Protein AF-A0A3A0DA75-F1 (afdb_monomer_lite)

pLDDT: mean 88.66, std 11.25, range [35.72, 97.31]

Radius of gyration: 15.81 Å; chains: 1; bounding box: 37×33×50 Å

Foldseek 3Di:
DDDQPPADQAAEAEAAAPDDLDPQWDQDQDDDDPVLVVLLVVQCVVRVVVVVVVVDLVSQLVRYDAPSVQSNPDDDDPPVSVQADWGFGTAGPVRQKTKTWDDLVSFCWDDHPDPFKTKGWIWIWIQGNVSRHTHYIYIHIYIDGDD

Sequence (147 aa):
MNTLPAQSSPVLEFVPEMQPLTNAFVMTPPDLDAAVLQSFTALWQAQARAVCKKITTDSLVQISRWAGDLMKAVQLPEKWWEKISLRPMGASADGQTILFGQFKEDGLPLPSHSPLVFRRLILAVCYHQPSQSLDKVIVSIGGWVEE

Secondary structure (DSSP, 8-state):
-------PPPEEEEPPTTS-S-SSEE-S-----HHHHHHHHHHHHHHHHHHHTT--HHHHHHH-SS-HHHHTT--PPTTGGGG---EEEEEETTS-EEEEE--GGGSEEE--SSTTEEEEEEEEEEEETTTTEEEEEEEEEEEEE--

Structure (mmCIF, N/CA/C/O backbone):
data_AF-A0A3A0DA75-F1
#
_entry.id   AF-A0A3A0DA75-F1
#
loop_
_atom_site.group_PDB
_atom_site.id
_atom_site.type_symbol
_atom_site.label_atom_id
_atom_site.label_alt_id
_atom_site.label_comp_id
_atom_site.label_asym_id
_atom_site.label_entity_id
_atom_site.label_seq_id
_atom_site.pdbx_PDB_ins_code
_atom_site.Cartn_x
_atom_site.Cartn_y
_atom_site.Cartn_z
_atom_site.occupancy
_atom_site.B_iso_or_equiv
_atom_site.auth_seq_id
_atom_site.auth_comp_id
_atom_site.auth_asym_id
_atom_site.auth_atom_id
_atom_site.pdbx_PDB_model_num
ATOM 1 N N . MET A 1 1 ? -7.225 -11.648 31.887 1.00 36.16 1 MET A N 1
ATOM 2 C CA . MET A 1 1 ? -6.315 -11.575 30.726 1.00 36.16 1 MET A CA 1
ATOM 3 C C . MET A 1 1 ? -7.184 -11.350 29.502 1.00 36.16 1 MET A C 1
ATOM 5 O O . MET A 1 1 ? -7.880 -12.274 29.111 1.00 36.16 1 MET A O 1
ATOM 9 N N . ASN A 1 2 ? -7.231 -10.128 28.968 1.00 35.72 2 ASN A N 1
ATOM 10 C CA . ASN A 1 2 ? -7.936 -9.866 27.713 1.00 35.72 2 ASN A CA 1
ATOM 11 C C . ASN A 1 2 ? -7.047 -10.369 26.580 1.00 35.72 2 ASN A 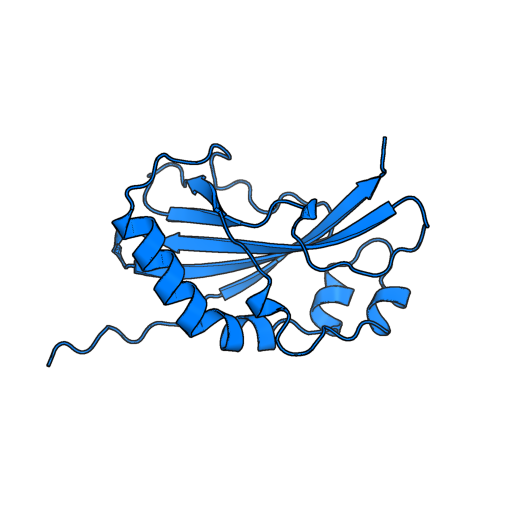C 1
ATOM 13 O O . ASN A 1 2 ? -6.067 -9.724 26.217 1.00 35.72 2 ASN A O 1
ATOM 17 N N . THR A 1 3 ? -7.354 -11.554 26.066 1.00 38.16 3 THR A N 1
ATOM 18 C CA . THR A 1 3 ? -6.836 -12.008 24.780 1.00 38.16 3 THR A CA 1
ATOM 19 C C . THR A 1 3 ? -7.369 -11.057 23.719 1.00 38.16 3 THR A C 1
ATOM 21 O O . THR A 1 3 ? -8.565 -11.064 23.426 1.00 38.16 3 THR A O 1
ATOM 24 N N . LEU A 1 4 ? -6.493 -10.209 23.178 1.00 46.09 4 LEU A N 1
ATOM 25 C CA . LEU A 1 4 ? -6.761 -9.519 21.923 1.00 46.09 4 LEU A CA 1
ATOM 26 C C . LEU A 1 4 ? -7.195 -10.582 20.897 1.00 46.09 4 LEU A C 1
ATOM 28 O O . LEU A 1 4 ? -6.567 -11.648 20.852 1.00 46.09 4 LEU A O 1
ATOM 32 N N . PRO A 1 5 ? -8.272 -10.356 20.124 1.00 48.88 5 PRO A N 1
ATOM 33 C CA . PRO A 1 5 ? -8.674 -11.296 19.087 1.00 48.88 5 PRO A CA 1
ATOM 34 C C . PRO A 1 5 ? -7.484 -11.561 18.162 1.00 48.88 5 PRO A C 1
ATOM 36 O O . PRO A 1 5 ? -6.681 -10.661 17.909 1.00 48.88 5 PRO A O 1
ATOM 39 N N . ALA A 1 6 ? -7.351 -12.802 17.688 1.00 51.50 6 ALA A N 1
ATOM 40 C CA . ALA A 1 6 ? -6.313 -13.180 16.738 1.00 51.50 6 ALA A CA 1
ATOM 41 C C . ALA A 1 6 ? -6.430 -12.283 15.498 1.00 51.50 6 ALA A C 1
ATOM 43 O O . ALA A 1 6 ? -7.316 -12.465 14.663 1.00 51.50 6 ALA A O 1
ATOM 44 N N . GLN A 1 7 ? -5.576 -11.263 15.418 1.00 62.06 7 GLN A N 1
ATOM 45 C CA . GLN A 1 7 ? -5.598 -10.322 14.311 1.00 62.06 7 GLN A CA 1
ATOM 46 C C . GLN A 1 7 ? -5.123 -11.056 13.062 1.00 62.06 7 GLN A C 1
ATOM 48 O O . GLN A 1 7 ? -3.983 -11.517 12.976 1.00 62.06 7 GLN A O 1
ATOM 53 N N . SER A 1 8 ? -6.032 -11.198 12.104 1.00 72.62 8 SER A N 1
ATOM 54 C CA . SER A 1 8 ? -5.710 -11.749 10.794 1.00 72.62 8 SER A CA 1
ATOM 55 C C . SER A 1 8 ? -4.803 -10.763 10.062 1.00 72.62 8 SER A C 1
ATOM 57 O O . SER A 1 8 ? -5.015 -9.554 10.134 1.00 72.62 8 SER A O 1
ATOM 59 N N . SER A 1 9 ? -3.778 -11.263 9.369 1.00 83.81 9 SER A N 1
ATOM 60 C CA . SER A 1 9 ? -2.963 -10.409 8.496 1.00 83.81 9 SER A CA 1
ATOM 61 C C . SER A 1 9 ? -3.870 -9.799 7.416 1.00 83.81 9 SER A C 1
ATOM 63 O O . SER A 1 9 ? -4.650 -10.556 6.834 1.00 83.81 9 SER A O 1
ATOM 65 N N . PRO A 1 10 ? -3.738 -8.498 7.088 1.00 92.94 10 PRO A N 1
ATOM 66 C CA . PRO A 1 10 ? -4.532 -7.869 6.037 1.00 92.94 10 PRO A CA 1
ATOM 67 C C . PRO A 1 10 ? -4.319 -8.576 4.702 1.00 92.94 10 PRO A C 1
ATOM 69 O O . PRO A 1 10 ? -3.218 -9.068 4.410 1.00 92.94 10 PRO A O 1
ATOM 72 N N . VAL A 1 11 ? -5.363 -8.584 3.878 1.00 94.56 11 VAL A N 1
ATOM 73 C CA . VAL A 1 11 ? -5.278 -9.052 2.492 1.00 94.56 11 VAL A CA 1
ATOM 74 C C . VAL A 1 11 ? -4.406 -8.083 1.692 1.00 94.56 11 VAL A C 1
ATOM 76 O O . VAL A 1 11 ? -4.565 -6.870 1.810 1.00 94.56 11 VAL A O 1
ATOM 79 N N . LEU A 1 12 ? -3.491 -8.608 0.873 1.00 96.06 12 LEU A N 1
ATOM 80 C CA . LEU A 1 12 ? -2.764 -7.803 -0.109 1.00 96.06 12 LEU A CA 1
ATOM 81 C C . LEU A 1 12 ? -3.526 -7.784 -1.430 1.00 96.06 12 LEU A C 1
ATOM 83 O O . LEU A 1 12 ? -3.775 -8.837 -2.014 1.00 96.06 12 LEU A O 1
ATOM 87 N N . GLU A 1 13 ? -3.850 -6.590 -1.908 1.00 96.56 13 GLU A N 1
ATOM 88 C CA . GLU A 1 13 ? -4.444 -6.366 -3.222 1.00 96.56 13 GLU A CA 1
ATOM 89 C C . GLU A 1 13 ? -3.442 -5.630 -4.112 1.00 96.56 13 GLU A C 1
ATOM 91 O O . GLU A 1 13 ? -2.934 -4.574 -3.746 1.00 96.56 13 GLU A O 1
ATOM 96 N N . PHE A 1 14 ? -3.158 -6.187 -5.285 1.00 96.06 14 PHE A N 1
ATOM 97 C CA . PHE A 1 14 ? -2.214 -5.625 -6.245 1.00 96.06 14 PHE A CA 1
ATOM 98 C C . PHE A 1 14 ? -2.987 -4.990 -7.399 1.00 96.06 14 PHE A C 1
ATOM 100 O O . PHE A 1 14 ? -3.598 -5.688 -8.208 1.00 96.06 14 PHE A O 1
ATOM 107 N N . VAL A 1 15 ? -2.969 -3.661 -7.466 1.00 95.31 15 VAL A N 1
ATOM 108 C CA . VAL A 1 15 ? -3.713 -2.883 -8.460 1.00 95.31 15 VAL A CA 1
ATOM 109 C C . VAL A 1 15 ? -2.768 -2.460 -9.586 1.00 95.31 15 VAL A C 1
ATOM 111 O O . VAL A 1 15 ? -1.729 -1.855 -9.294 1.00 95.31 15 VAL A O 1
ATOM 114 N N . PRO A 1 16 ? -3.105 -2.734 -10.865 1.00 94.00 16 PRO A N 1
ATOM 115 C CA . PRO A 1 16 ? -2.265 -2.353 -11.994 1.00 94.00 16 PRO A CA 1
ATOM 116 C C . PRO A 1 16 ? -1.900 -0.866 -11.994 1.00 94.00 16 PRO A C 1
ATOM 118 O O . PRO A 1 16 ? -2.711 -0.009 -11.649 1.00 94.00 16 PRO A O 1
ATOM 121 N N . GLU A 1 17 ? -0.680 -0.566 -12.428 1.00 91.38 17 GLU A N 1
ATOM 122 C CA . GLU A 1 17 ? -0.125 0.782 -12.547 1.00 91.38 17 GLU A CA 1
ATOM 123 C C . GLU A 1 17 ? -1.112 1.745 -13.229 1.00 91.38 17 GLU A C 1
ATOM 125 O O . GLU A 1 17 ? -1.685 1.437 -14.281 1.00 91.38 17 GLU A O 1
ATOM 130 N N . MET A 1 18 ? -1.301 2.918 -12.611 1.00 82.75 18 MET A N 1
ATOM 131 C CA . MET A 1 18 ? -2.207 3.997 -13.044 1.00 82.75 18 MET A CA 1
ATOM 132 C C . MET A 1 18 ? -3.713 3.693 -13.005 1.00 82.75 18 MET A C 1
ATOM 134 O O . MET A 1 18 ? -4.506 4.538 -13.421 1.00 82.75 18 MET A O 1
ATOM 138 N N . GLN A 1 19 ? -4.138 2.535 -12.497 1.00 88.81 19 GLN A N 1
ATOM 139 C CA . GLN A 1 19 ? -5.550 2.316 -12.181 1.00 88.81 19 GLN A CA 1
ATOM 140 C C . GLN A 1 19 ? -5.934 3.038 -10.876 1.00 88.81 19 GLN A C 1
ATOM 142 O O . GLN A 1 19 ? -5.078 3.241 -10.009 1.00 88.81 19 GLN A O 1
ATOM 147 N N . PRO A 1 20 ? -7.212 3.427 -10.706 1.00 87.44 20 PRO A N 1
ATOM 148 C CA . PRO A 1 20 ? -7.706 3.904 -9.420 1.00 87.44 20 PRO A CA 1
ATOM 149 C C . PRO A 1 20 ? -7.423 2.873 -8.321 1.00 87.44 20 PRO A C 1
ATOM 151 O O . PRO A 1 20 ? -7.734 1.696 -8.493 1.00 87.44 20 PRO A O 1
ATOM 154 N N . LEU A 1 21 ? -6.861 3.310 -7.187 1.00 86.12 21 LEU A N 1
ATOM 155 C CA . LEU A 1 21 ? -6.572 2.416 -6.054 1.00 86.12 21 LEU A CA 1
ATOM 156 C C . LEU A 1 21 ? -7.847 1.757 -5.520 1.00 86.12 21 LEU A C 1
ATOM 158 O O . LEU A 1 21 ? -7.825 0.616 -5.072 1.00 86.12 21 LEU A O 1
ATOM 162 N N . THR A 1 22 ? -8.954 2.496 -5.539 1.00 85.44 22 THR A N 1
ATOM 163 C CA . THR A 1 22 ? -10.264 2.031 -5.103 1.00 85.44 22 THR A CA 1
ATOM 164 C C . THR A 1 22 ? -11.348 2.980 -5.603 1.00 85.44 22 THR A C 1
ATOM 166 O O . THR A 1 22 ? -11.121 4.182 -5.710 1.00 85.44 22 THR A O 1
ATOM 169 N N . ASN A 1 23 ? -12.536 2.436 -5.866 1.00 86.62 23 ASN A N 1
ATOM 170 C CA . ASN A 1 23 ? -13.756 3.209 -6.126 1.00 86.62 23 ASN A CA 1
ATOM 171 C C . ASN A 1 23 ? -14.728 3.167 -4.931 1.00 86.62 23 ASN A C 1
ATOM 173 O O . ASN A 1 23 ? -15.818 3.723 -5.002 1.00 86.62 23 ASN A O 1
ATOM 177 N N . ALA A 1 24 ? -14.359 2.475 -3.847 1.00 88.38 24 ALA A N 1
ATOM 178 C CA . ALA A 1 24 ? -15.233 2.223 -2.699 1.00 88.38 24 ALA A CA 1
ATOM 179 C C . ALA A 1 24 ? -15.205 3.339 -1.639 1.00 88.38 24 ALA A C 1
ATOM 181 O O . ALA A 1 24 ? -15.943 3.271 -0.658 1.00 88.38 24 ALA A O 1
ATOM 182 N N . PHE A 1 25 ? -14.336 4.338 -1.809 1.00 92.19 25 PHE A N 1
ATOM 183 C CA . PHE A 1 25 ? -14.092 5.384 -0.822 1.00 92.19 25 PHE A 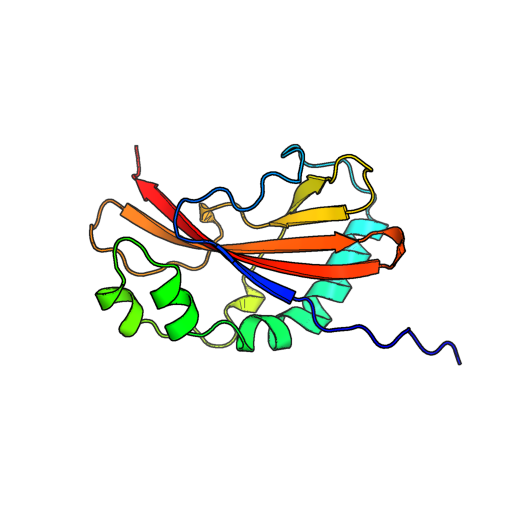CA 1
ATOM 184 C C . PHE A 1 25 ? -14.398 6.753 -1.409 1.00 92.19 25 PHE A C 1
ATOM 186 O O . PHE A 1 25 ? -14.077 7.042 -2.563 1.00 92.19 25 PHE A O 1
ATOM 193 N N . VAL A 1 26 ? -14.962 7.618 -0.574 1.00 92.06 26 VAL A N 1
ATOM 194 C CA . VAL A 1 26 ? -15.019 9.048 -0.857 1.00 92.06 26 VAL A CA 1
ATOM 195 C C . VAL A 1 26 ? -13.642 9.619 -0.534 1.00 92.06 26 VAL A C 1
ATOM 197 O O . VAL A 1 26 ? -13.217 9.599 0.621 1.00 92.06 26 VAL A O 1
ATOM 200 N N . MET A 1 27 ? -12.928 10.092 -1.558 1.00 91.38 27 MET A N 1
ATOM 201 C CA . MET A 1 27 ? -11.540 10.571 -1.463 1.00 91.38 27 MET A CA 1
ATOM 202 C C . MET A 1 27 ? -11.467 12.000 -0.915 1.00 91.38 27 MET A C 1
ATOM 204 O O . MET A 1 27 ? -10.983 12.927 -1.562 1.00 91.38 27 MET A O 1
ATOM 208 N N . THR A 1 28 ? -12.010 12.186 0.281 1.00 89.94 28 THR A N 1
ATOM 209 C CA . THR A 1 28 ? -11.895 13.410 1.068 1.00 89.94 28 THR A CA 1
ATOM 210 C C . THR A 1 28 ? -11.349 13.011 2.430 1.00 89.94 28 THR A C 1
ATOM 212 O O . THR A 1 28 ? -12.001 12.208 3.100 1.00 89.94 28 THR A O 1
ATOM 215 N N . PRO A 1 29 ? -10.170 13.516 2.840 1.00 90.62 29 PRO A N 1
ATOM 216 C CA . PRO A 1 29 ? -9.602 13.205 4.142 1.00 90.62 29 PRO A CA 1
ATOM 217 C C . PRO A 1 29 ? -10.628 13.474 5.252 1.00 90.62 29 PRO A C 1
ATOM 219 O O . PRO A 1 29 ? -11.066 14.619 5.393 1.00 90.62 29 PRO A O 1
ATOM 222 N N . PRO A 1 30 ? -11.059 12.447 6.003 1.00 91.25 30 PRO A N 1
ATOM 223 C CA . PRO A 1 30 ? -11.959 12.652 7.126 1.00 91.25 30 PRO A CA 1
ATOM 224 C C . PRO A 1 30 ? -11.237 13.403 8.248 1.00 91.25 30 PRO A C 1
ATOM 226 O O . PRO A 1 30 ? -10.032 13.225 8.444 1.00 91.25 30 PRO A O 1
ATOM 229 N N . ASP A 1 3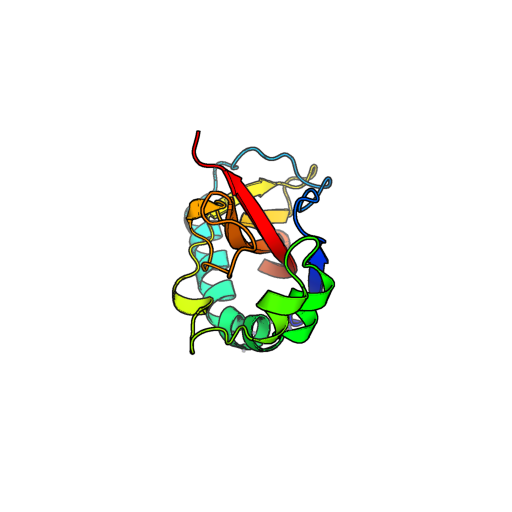1 ? -11.983 14.207 9.005 1.00 91.25 31 ASP A N 1
ATOM 230 C CA . ASP A 1 31 ? -11.504 14.728 10.283 1.00 91.25 31 ASP A CA 1
ATOM 231 C C . ASP A 1 31 ? -11.520 13.580 11.298 1.00 91.25 31 ASP A C 1
ATOM 233 O O . ASP A 1 31 ? -12.575 13.019 11.604 1.00 91.25 31 ASP A O 1
ATOM 237 N N . LEU A 1 32 ? -10.335 13.156 11.730 1.00 92.06 32 LEU A N 1
ATOM 238 C CA . LEU A 1 32 ? -10.160 12.014 12.619 1.00 92.06 32 LEU A CA 1
ATOM 239 C C . LEU A 1 32 ? -9.706 12.498 13.983 1.00 92.06 32 LEU A C 1
ATOM 241 O O . LEU A 1 32 ? -8.793 13.317 14.096 1.00 92.06 32 LEU A O 1
ATOM 245 N N . ASP A 1 33 ? -10.275 11.905 15.027 1.00 93.00 33 ASP A N 1
ATOM 246 C CA . ASP A 1 33 ? -9.745 12.102 16.362 1.00 93.00 33 ASP A CA 1
ATOM 247 C C . ASP A 1 33 ? -8.303 11.553 16.479 1.00 93.00 33 ASP A C 1
ATOM 249 O O . ASP A 1 33 ? -7.850 10.662 15.746 1.00 93.00 33 ASP A O 1
ATOM 253 N N . ALA A 1 34 ? -7.552 12.107 17.432 1.00 93.94 34 ALA A N 1
ATOM 254 C CA . ALA A 1 34 ? -6.166 11.711 17.660 1.00 93.94 34 ALA A CA 1
ATOM 255 C C . ALA A 1 34 ? -6.033 10.236 18.088 1.00 93.94 34 ALA A C 1
ATOM 257 O O . ALA A 1 34 ? -5.003 9.611 17.827 1.00 93.94 34 ALA A O 1
ATOM 258 N N . ALA A 1 35 ? -7.063 9.667 18.723 1.00 94.06 35 ALA A N 1
ATOM 259 C CA . ALA A 1 35 ? -7.045 8.295 19.219 1.00 94.06 35 ALA A CA 1
ATOM 260 C C . ALA A 1 35 ? -7.127 7.272 18.073 1.00 94.06 35 ALA A C 1
ATOM 262 O O . ALA A 1 35 ? -6.418 6.264 18.095 1.00 94.06 35 ALA A O 1
ATOM 263 N N . VAL A 1 36 ? -7.920 7.547 17.038 1.00 93.94 36 VAL A N 1
ATOM 264 C CA . VAL A 1 36 ? -8.036 6.758 15.808 1.00 93.94 36 VAL A CA 1
ATOM 265 C C . VAL A 1 36 ? -6.712 6.779 15.060 1.00 93.94 36 VAL A C 1
ATOM 267 O O . VAL A 1 36 ? -6.203 5.719 14.690 1.00 93.94 36 VAL A O 1
ATOM 270 N N . LEU A 1 37 ? -6.109 7.959 14.885 1.00 94.19 37 LEU A N 1
ATOM 271 C CA . LEU A 1 37 ? -4.812 8.075 14.217 1.00 94.19 37 LEU A CA 1
ATOM 272 C C . LEU A 1 37 ? -3.716 7.312 14.976 1.00 94.19 37 LEU A C 1
ATOM 274 O O . LEU A 1 37 ? -2.914 6.602 14.364 1.00 94.19 37 LEU A O 1
ATOM 278 N N . GLN A 1 38 ? -3.697 7.416 16.307 1.00 94.75 38 GLN A N 1
ATOM 279 C CA . GLN A 1 38 ? -2.752 6.689 17.153 1.00 94.75 38 GLN A CA 1
ATOM 280 C C . GLN A 1 38 ? -2.962 5.171 17.066 1.00 94.75 38 GLN A C 1
ATOM 282 O O . GLN A 1 38 ? -1.989 4.426 16.938 1.00 94.75 38 GLN A O 1
ATOM 287 N N . SER A 1 39 ? -4.218 4.718 17.087 1.00 94.81 39 SER A N 1
ATOM 288 C CA . SER A 1 39 ? -4.581 3.299 16.992 1.00 94.81 39 SER A CA 1
ATOM 289 C C . SER A 1 39 ? -4.154 2.706 15.652 1.00 94.81 39 SER A C 1
ATOM 291 O O . SER A 1 39 ? -3.487 1.670 15.619 1.00 94.81 39 SER A O 1
ATOM 293 N N . PHE A 1 40 ? -4.453 3.400 14.550 1.00 95.75 40 PHE A N 1
ATOM 294 C CA . PHE A 1 40 ? -3.971 3.025 13.224 1.00 95.75 40 PHE A CA 1
ATOM 295 C C . PHE A 1 40 ? -2.440 2.975 13.175 1.00 95.75 40 PHE A C 1
ATOM 297 O O . PHE A 1 40 ? -1.875 1.980 12.727 1.00 95.75 40 PHE A O 1
ATOM 304 N N . THR A 1 41 ? -1.759 4.013 13.669 1.00 94.31 41 THR A N 1
ATOM 305 C CA . THR A 1 41 ? -0.292 4.105 13.624 1.00 94.31 41 THR A CA 1
ATOM 306 C C . THR A 1 41 ? 0.368 2.943 14.363 1.00 94.31 41 THR A C 1
ATOM 308 O O . THR A 1 41 ? 1.260 2.296 13.814 1.00 94.31 41 THR A O 1
ATOM 311 N N . ALA A 1 42 ? -0.088 2.639 15.581 1.00 93.50 42 ALA A N 1
ATOM 312 C CA . ALA A 1 42 ? 0.437 1.526 16.367 1.00 93.50 42 ALA A CA 1
ATOM 313 C C . ALA A 1 42 ? 0.206 0.179 15.663 1.00 93.50 42 ALA A C 1
ATOM 315 O O . ALA A 1 42 ? 1.111 -0.656 15.586 1.00 93.50 42 ALA A O 1
ATOM 316 N N . LEU A 1 43 ? -0.989 -0.013 15.099 1.00 94.12 43 LEU A N 1
ATOM 317 C CA . LEU A 1 43 ? -1.346 -1.236 14.391 1.00 94.12 43 LEU A CA 1
ATOM 318 C C . LEU A 1 43 ? -0.530 -1.417 13.106 1.00 94.12 43 LEU A C 1
ATOM 320 O O . LEU A 1 43 ? -0.006 -2.502 12.846 1.00 94.12 43 LEU A O 1
ATOM 324 N N . TRP A 1 44 ? -0.369 -0.348 12.325 1.00 94.38 44 TRP A N 1
ATOM 325 C CA . TRP A 1 44 ? 0.463 -0.354 11.130 1.00 94.38 44 TRP A CA 1
ATOM 326 C C . TRP A 1 44 ? 1.917 -0.656 11.478 1.00 94.38 44 TRP A C 1
ATOM 328 O O . TRP A 1 44 ? 2.494 -1.558 10.885 1.00 94.38 44 TRP A O 1
ATOM 338 N N . GLN A 1 45 ? 2.504 -0.001 12.482 1.00 92.06 45 GLN A N 1
ATOM 339 C CA . GLN A 1 45 ? 3.888 -0.266 12.897 1.00 92.06 45 GLN A CA 1
ATOM 340 C C . GLN A 1 45 ? 4.115 -1.728 13.312 1.00 92.06 45 GLN A C 1
ATOM 342 O O . GLN A 1 45 ? 5.146 -2.311 12.970 1.00 92.06 45 GLN A O 1
ATOM 347 N N . ALA A 1 46 ? 3.142 -2.345 13.988 1.00 92.06 46 ALA A N 1
ATOM 348 C CA . ALA A 1 46 ? 3.219 -3.749 14.385 1.00 92.06 46 ALA A CA 1
ATOM 349 C C . ALA A 1 46 ? 3.183 -4.720 13.188 1.00 92.06 46 ALA A C 1
ATOM 351 O O . ALA A 1 46 ? 3.812 -5.779 13.233 1.00 92.06 46 ALA A O 1
ATOM 352 N N . GLN A 1 47 ? 2.470 -4.373 12.111 1.00 93.06 47 GLN A N 1
ATOM 353 C CA . GLN A 1 47 ? 2.217 -5.283 10.986 1.00 93.06 47 GLN A CA 1
ATOM 354 C C . GLN A 1 47 ? 3.011 -4.960 9.712 1.00 93.06 47 GLN A C 1
ATOM 356 O O . GLN A 1 47 ? 3.256 -5.861 8.905 1.00 93.06 47 GLN A O 1
ATOM 361 N N . ALA A 1 48 ? 3.468 -3.716 9.536 1.00 92.75 48 ALA A N 1
ATOM 362 C CA . ALA A 1 48 ? 4.062 -3.196 8.304 1.00 92.75 48 ALA A CA 1
ATOM 363 C C . ALA A 1 48 ? 5.199 -4.080 7.800 1.00 92.75 48 ALA A C 1
ATOM 365 O O . ALA A 1 48 ? 5.232 -4.433 6.625 1.00 92.75 48 ALA A O 1
ATOM 366 N N . ARG A 1 49 ? 6.090 -4.523 8.696 1.00 93.06 49 ARG A N 1
ATOM 367 C CA . ARG A 1 49 ? 7.195 -5.421 8.337 1.00 93.06 49 ARG A CA 1
ATOM 368 C C . ARG A 1 49 ? 6.699 -6.738 7.740 1.00 93.06 49 ARG A C 1
ATOM 370 O O . ARG A 1 49 ? 7.238 -7.192 6.735 1.00 93.06 49 ARG A O 1
ATOM 377 N N . ALA A 1 50 ? 5.724 -7.383 8.376 1.00 92.25 50 ALA A N 1
ATOM 378 C CA . ALA A 1 50 ? 5.221 -8.683 7.936 1.00 92.25 50 ALA A CA 1
ATOM 379 C C . ALA A 1 50 ? 4.434 -8.568 6.622 1.00 92.25 50 ALA A C 1
ATOM 381 O O . ALA A 1 50 ? 4.577 -9.420 5.747 1.00 92.25 50 ALA A O 1
ATOM 382 N N . VAL A 1 51 ? 3.652 -7.497 6.473 1.00 92.88 51 VAL A N 1
ATOM 383 C CA . VAL A 1 51 ? 2.887 -7.184 5.260 1.00 92.88 51 VAL A CA 1
ATOM 384 C C . VAL A 1 51 ? 3.825 -6.843 4.101 1.00 92.88 51 VAL A C 1
ATOM 386 O O . VAL A 1 51 ? 3.769 -7.485 3.057 1.00 92.88 51 VAL A O 1
ATOM 389 N N . CYS A 1 52 ? 4.750 -5.902 4.292 1.00 92.50 52 CYS A N 1
ATOM 390 C CA . CYS A 1 52 ? 5.633 -5.415 3.231 1.00 92.50 52 CYS A CA 1
ATOM 391 C C . CYS A 1 52 ? 6.661 -6.457 2.775 1.00 92.50 52 CYS A C 1
ATOM 393 O O . CYS A 1 52 ? 7.092 -6.418 1.629 1.00 92.50 52 CYS A O 1
ATOM 395 N N . LYS A 1 53 ? 7.013 -7.439 3.617 1.00 92.56 53 LYS A N 1
ATOM 396 C CA . LYS A 1 53 ? 7.832 -8.592 3.201 1.00 92.56 53 LYS A CA 1
ATOM 397 C C . LYS A 1 53 ? 7.167 -9.476 2.144 1.00 92.56 53 LYS A C 1
ATOM 399 O O . LYS A 1 53 ? 7.869 -10.207 1.454 1.00 92.56 53 LYS A O 1
ATOM 404 N N . LYS A 1 54 ? 5.837 -9.442 2.037 1.00 93.50 54 LYS A N 1
ATOM 405 C CA . LYS A 1 54 ? 5.085 -10.181 1.013 1.00 93.50 54 LYS A CA 1
ATOM 406 C C . LYS A 1 54 ? 5.013 -9.420 -0.318 1.00 93.50 54 LYS A C 1
ATOM 408 O O . LYS A 1 54 ? 4.579 -9.995 -1.309 1.00 93.50 54 LYS A O 1
ATOM 413 N N . ILE A 1 55 ? 5.432 -8.152 -0.350 1.00 94.06 55 ILE A N 1
ATOM 414 C CA . ILE A 1 55 ? 5.538 -7.354 -1.574 1.00 94.06 55 ILE A CA 1
ATOM 415 C C . ILE A 1 55 ? 6.891 -7.671 -2.206 1.00 94.06 55 ILE A C 1
ATOM 417 O O . ILE A 1 55 ? 7.941 -7.254 -1.715 1.00 94.06 55 ILE A O 1
ATOM 421 N N . THR A 1 56 ? 6.860 -8.458 -3.275 1.00 91.69 56 THR A N 1
ATOM 422 C CA . THR A 1 56 ? 8.051 -8.961 -3.968 1.00 91.69 56 THR A CA 1
ATOM 423 C C . THR A 1 56 ? 8.255 -8.255 -5.301 1.00 91.69 56 THR A C 1
ATOM 425 O O . THR A 1 56 ? 7.307 -7.720 -5.879 1.00 91.69 56 THR A O 1
ATOM 428 N N . THR A 1 57 ? 9.475 -8.312 -5.840 1.00 91.12 57 THR A N 1
ATOM 429 C CA . THR A 1 57 ? 9.768 -7.830 -7.197 1.00 91.12 57 THR A CA 1
ATOM 430 C C . THR A 1 57 ? 8.818 -8.445 -8.230 1.00 91.12 57 THR A C 1
ATOM 432 O O . THR A 1 57 ? 8.276 -7.708 -9.046 1.00 91.12 57 THR A O 1
ATOM 435 N N . ASP A 1 58 ? 8.511 -9.742 -8.135 1.00 92.00 58 ASP A N 1
ATOM 436 C CA . ASP A 1 58 ? 7.572 -10.411 -9.049 1.00 92.00 58 ASP A CA 1
ATOM 437 C C . ASP A 1 58 ? 6.165 -9.806 -8.990 1.00 92.00 58 ASP A C 1
ATOM 439 O O . ASP A 1 58 ? 5.566 -9.527 -10.029 1.00 92.00 58 ASP A O 1
ATOM 443 N N . SER A 1 59 ? 5.651 -9.532 -7.785 1.00 93.62 59 SER A N 1
ATOM 444 C CA . SER A 1 59 ? 4.344 -8.881 -7.630 1.00 93.62 59 SER A CA 1
ATOM 445 C C . SER A 1 59 ? 4.331 -7.467 -8.222 1.00 93.62 59 SER A C 1
ATOM 447 O O . SER A 1 59 ? 3.350 -7.062 -8.841 1.00 93.62 59 SER A O 1
ATOM 449 N N . LEU A 1 60 ? 5.448 -6.734 -8.116 1.00 94.25 60 LEU A N 1
ATOM 450 C CA . LEU A 1 60 ? 5.588 -5.402 -8.707 1.00 94.25 60 LEU A CA 1
ATOM 451 C C . LEU A 1 60 ? 5.724 -5.447 -10.234 1.00 94.25 60 LEU A C 1
ATOM 453 O O . LEU A 1 60 ? 5.210 -4.562 -10.916 1.00 94.25 60 LEU A O 1
ATOM 457 N N . VAL A 1 61 ? 6.378 -6.474 -10.784 1.00 94.00 61 VAL A N 1
ATOM 458 C CA . VAL A 1 61 ? 6.428 -6.715 -12.233 1.00 94.00 61 VAL A CA 1
ATOM 459 C C . VAL A 1 61 ? 5.020 -6.968 -12.774 1.00 94.00 61 VAL A C 1
ATOM 461 O O . VAL A 1 61 ? 4.673 -6.404 -13.806 1.00 94.00 61 VAL A O 1
ATOM 464 N N . GLN A 1 62 ? 4.189 -7.742 -12.067 1.00 93.62 62 GLN A N 1
ATOM 465 C CA . GLN A 1 62 ? 2.816 -8.055 -12.491 1.00 93.62 62 GLN A CA 1
ATOM 466 C C . GLN A 1 62 ? 1.910 -6.824 -12.599 1.00 93.62 62 GLN A C 1
ATOM 468 O O . GLN A 1 62 ? 1.085 -6.750 -13.508 1.00 93.62 62 GLN A O 1
ATOM 473 N N . ILE A 1 63 ? 2.057 -5.854 -11.693 1.00 94.19 63 ILE A N 1
ATOM 474 C CA . ILE A 1 63 ? 1.279 -4.608 -11.746 1.00 94.19 63 ILE A CA 1
ATOM 475 C C . ILE A 1 63 ? 1.929 -3.525 -12.603 1.00 94.19 63 ILE A C 1
ATOM 477 O O . ILE A 1 63 ? 1.283 -2.517 -12.883 1.00 94.19 63 ILE A O 1
ATOM 481 N N . SER A 1 64 ? 3.179 -3.695 -13.037 1.00 93.38 64 SER A N 1
ATOM 482 C CA . SER A 1 64 ? 3.849 -2.712 -13.882 1.00 93.38 64 SER A CA 1
ATOM 483 C C . SER A 1 64 ? 3.365 -2.808 -15.324 1.00 93.38 64 SER A C 1
ATOM 485 O O . SER A 1 64 ? 3.547 -3.822 -15.992 1.00 93.38 64 SER A O 1
ATOM 487 N N . ARG A 1 65 ? 2.813 -1.710 -15.844 1.00 87.88 65 ARG A N 1
ATOM 488 C CA . ARG A 1 65 ? 2.349 -1.642 -17.235 1.00 87.88 65 ARG A CA 1
ATOM 489 C C . ARG A 1 65 ? 3.430 -1.211 -18.212 1.00 87.88 65 ARG A C 1
ATOM 491 O O . ARG A 1 65 ? 3.421 -1.659 -19.353 1.00 87.88 65 ARG A O 1
ATOM 498 N N . TRP A 1 66 ? 4.328 -0.322 -17.795 1.00 82.25 66 TRP A N 1
ATOM 499 C CA . TRP A 1 66 ? 5.180 0.411 -18.743 1.00 82.25 66 TRP A CA 1
ATOM 500 C C . TRP A 1 66 ? 6.673 0.130 -18.626 1.00 82.25 66 TRP A C 1
ATOM 502 O O . TRP A 1 66 ? 7.447 0.576 -19.464 1.00 82.25 66 TRP A O 1
ATOM 512 N N . ALA A 1 67 ? 7.107 -0.574 -17.585 1.00 83.75 67 ALA A N 1
ATOM 513 C CA . ALA A 1 67 ? 8.528 -0.809 -17.339 1.00 83.75 67 ALA A CA 1
ATOM 514 C C . ALA A 1 67 ? 8.773 -2.178 -16.692 1.00 83.75 67 ALA A C 1
ATOM 516 O O . ALA A 1 67 ? 9.660 -2.322 -15.855 1.00 83.75 67 ALA A O 1
ATOM 517 N N . GLY A 1 68 ? 8.005 -3.195 -17.099 1.00 85.62 68 GLY A N 1
ATOM 518 C CA . GLY A 1 68 ? 8.098 -4.554 -16.557 1.00 85.62 68 GLY A CA 1
ATOM 519 C C . GLY A 1 68 ? 9.516 -5.137 -16.607 1.00 85.62 68 GLY A C 1
ATOM 520 O O . GLY A 1 68 ? 9.975 -5.695 -15.615 1.00 85.62 68 GLY A O 1
ATOM 521 N N . ASP A 1 69 ? 10.252 -4.942 -17.706 1.00 87.25 69 ASP A N 1
ATOM 522 C CA . ASP A 1 69 ? 11.630 -5.443 -17.825 1.00 87.25 69 ASP A CA 1
ATOM 523 C C . ASP A 1 69 ? 12.613 -4.726 -16.893 1.00 87.25 69 ASP A C 1
ATOM 525 O O . ASP A 1 69 ? 13.429 -5.382 -16.249 1.00 87.25 69 ASP A O 1
ATOM 529 N N . LEU A 1 70 ? 12.496 -3.402 -16.742 1.00 87.50 70 LEU A N 1
ATOM 530 C CA . LEU A 1 70 ? 13.296 -2.641 -15.773 1.00 87.50 70 LEU A CA 1
ATOM 531 C C . LEU A 1 70 ? 12.945 -3.031 -14.331 1.00 87.50 70 LEU A C 1
ATOM 533 O O . LEU A 1 70 ? 13.821 -3.094 -13.471 1.00 87.50 70 LEU A O 1
ATOM 537 N N . MET A 1 71 ? 11.671 -3.336 -14.071 1.00 90.50 71 MET A N 1
ATOM 538 C CA . MET A 1 71 ? 11.195 -3.764 -12.758 1.00 90.50 71 MET A CA 1
ATOM 539 C C . MET A 1 71 ? 11.785 -5.106 -12.319 1.00 90.50 71 MET A C 1
ATOM 541 O O . MET A 1 71 ? 11.996 -5.286 -11.125 1.00 90.50 71 MET A O 1
ATOM 545 N N . LYS A 1 72 ? 12.129 -6.017 -13.241 1.00 89.44 72 LYS A N 1
ATOM 546 C CA . LYS A 1 72 ? 12.772 -7.305 -12.899 1.00 89.44 72 LYS A CA 1
ATOM 547 C C . LYS A 1 72 ? 14.109 -7.130 -12.172 1.00 89.44 72 LYS A C 1
ATOM 549 O O . LYS A 1 72 ? 14.493 -7.990 -11.388 1.00 89.44 72 LYS A O 1
ATOM 554 N N . ALA A 1 73 ? 14.809 -6.023 -12.422 1.00 87.00 73 ALA A N 1
ATOM 555 C CA . ALA A 1 73 ? 16.082 -5.706 -11.780 1.00 87.00 73 ALA A CA 1
ATOM 556 C C . ALA A 1 73 ? 15.924 -4.947 -10.447 1.00 87.00 73 ALA A C 1
ATOM 558 O O . ALA A 1 73 ? 16.921 -4.660 -9.783 1.00 87.00 73 ALA A O 1
ATOM 559 N N . VAL A 1 74 ? 14.696 -4.601 -10.042 1.00 88.56 74 VAL A N 1
ATOM 560 C CA . VAL A 1 74 ? 14.456 -3.831 -8.818 1.00 88.56 74 VAL A CA 1
ATOM 561 C C . VAL A 1 74 ? 14.705 -4.685 -7.591 1.00 88.56 74 VAL A C 1
ATOM 563 O O . VAL A 1 74 ? 14.108 -5.747 -7.407 1.00 88.56 74 VAL A O 1
ATOM 566 N N . GLN A 1 75 ? 15.526 -4.143 -6.699 1.00 88.06 75 GLN A N 1
ATOM 567 C CA . GLN A 1 75 ? 15.655 -4.607 -5.330 1.00 88.06 75 GLN A CA 1
ATOM 568 C C . GLN A 1 75 ? 15.079 -3.536 -4.412 1.00 88.06 75 GLN A C 1
ATOM 570 O O . GLN A 1 75 ? 15.561 -2.403 -4.380 1.00 88.06 75 GLN A O 1
ATOM 575 N N . LEU A 1 76 ? 14.023 -3.888 -3.680 1.00 88.62 76 LEU A N 1
ATOM 576 C CA . LEU A 1 76 ? 13.486 -2.998 -2.659 1.00 88.62 76 LEU A CA 1
ATOM 577 C C . LEU A 1 76 ? 14.526 -2.867 -1.533 1.00 88.62 76 LEU A C 1
ATOM 579 O O . LEU A 1 76 ? 14.990 -3.900 -1.038 1.00 88.62 76 LEU A O 1
ATOM 583 N N . PRO A 1 77 ? 14.896 -1.641 -1.112 1.00 88.62 77 PRO A N 1
ATOM 584 C CA . PRO A 1 77 ? 15.848 -1.451 -0.025 1.00 88.62 77 PRO A CA 1
ATOM 585 C C . PRO A 1 77 ? 15.407 -2.187 1.238 1.00 88.62 77 PRO A C 1
ATOM 587 O O . PRO A 1 77 ? 14.212 -2.278 1.529 1.00 88.62 77 PRO A O 1
ATOM 590 N N . GLU A 1 78 ? 16.358 -2.671 2.035 1.00 88.00 78 GLU A N 1
ATOM 591 C CA . GLU A 1 78 ? 16.010 -3.244 3.333 1.00 88.00 78 GLU A CA 1
ATOM 592 C C . GLU A 1 78 ? 15.225 -2.214 4.161 1.00 88.00 78 GLU A C 1
ATOM 594 O O . GLU A 1 78 ? 15.560 -1.028 4.176 1.00 88.00 78 GLU A O 1
ATOM 599 N N . LYS A 1 79 ? 14.158 -2.663 4.832 1.00 89.38 79 LYS A N 1
ATOM 600 C CA . LYS A 1 79 ? 13.321 -1.819 5.699 1.00 89.38 79 LYS A CA 1
ATOM 601 C C . LYS A 1 79 ? 12.697 -0.602 5.009 1.00 89.38 79 LYS A C 1
ATOM 603 O O . LYS A 1 79 ? 12.323 0.357 5.677 1.00 89.38 79 LYS A O 1
ATOM 608 N N . TRP A 1 80 ? 12.507 -0.640 3.688 1.00 89.62 80 TRP A N 1
ATOM 609 C CA . TRP A 1 80 ? 11.851 0.442 2.940 1.00 89.62 80 TRP A CA 1
ATOM 610 C C . TRP A 1 80 ? 10.487 0.855 3.528 1.00 89.62 80 TRP A C 1
ATOM 612 O O . TRP A 1 80 ? 10.112 2.023 3.438 1.00 89.62 80 TRP A O 1
ATOM 622 N N . TRP A 1 81 ? 9.781 -0.073 4.186 1.00 88.69 81 TRP A N 1
ATOM 623 C CA . TRP A 1 81 ? 8.497 0.180 4.842 1.00 88.69 81 TRP A CA 1
ATOM 624 C C . TRP A 1 81 ? 8.559 1.167 6.015 1.00 88.69 81 TRP A C 1
ATOM 626 O O . TRP A 1 81 ? 7.542 1.764 6.351 1.00 88.69 81 TRP A O 1
ATOM 636 N N . GLU A 1 82 ? 9.728 1.382 6.623 1.00 87.88 82 GLU A N 1
ATOM 637 C CA . GLU A 1 82 ? 9.906 2.349 7.720 1.00 87.88 82 GLU A CA 1
ATOM 638 C C . GLU A 1 82 ? 9.804 3.803 7.239 1.00 87.88 82 GLU A C 1
ATOM 640 O O . GLU A 1 82 ? 9.566 4.704 8.036 1.00 87.88 82 GLU A O 1
ATOM 645 N N . LYS A 1 83 ? 9.958 4.038 5.930 1.00 81.38 83 LYS A N 1
ATOM 646 C CA . LYS A 1 83 ? 9.868 5.369 5.311 1.00 81.38 83 LYS A CA 1
ATOM 647 C C . LYS A 1 83 ? 8.461 5.704 4.812 1.00 81.38 83 LYS A C 1
ATOM 649 O O . LYS A 1 83 ? 8.247 6.787 4.276 1.00 81.38 83 LYS A O 1
ATOM 654 N N . ILE A 1 84 ? 7.510 4.780 4.954 1.00 84.06 84 ILE A N 1
ATOM 655 C CA . ILE A 1 84 ? 6.142 4.953 4.467 1.00 84.06 84 ILE A CA 1
ATOM 656 C C . ILE A 1 84 ? 5.360 5.796 5.469 1.00 84.06 84 ILE A C 1
ATOM 658 O O . ILE A 1 84 ? 5.018 5.330 6.555 1.00 84.06 84 ILE A O 1
ATOM 662 N N . SER A 1 85 ? 5.027 7.019 5.065 1.00 86.94 85 SER A N 1
ATOM 663 C CA . SER A 1 85 ? 4.071 7.863 5.776 1.00 86.94 85 SER A CA 1
ATOM 664 C C . SER A 1 85 ? 2.680 7.674 5.176 1.00 86.94 85 SER A C 1
ATOM 666 O O . SER A 1 85 ? 2.458 8.002 4.011 1.00 86.94 85 SER A O 1
ATOM 668 N N . LEU A 1 86 ? 1.755 7.118 5.960 1.00 93.75 86 LEU A N 1
ATOM 669 C CA . LEU A 1 86 ? 0.359 6.932 5.567 1.00 93.75 86 LEU A CA 1
ATOM 670 C C . LEU A 1 86 ? -0.507 7.988 6.245 1.00 93.75 86 LEU A C 1
ATOM 672 O O . LEU A 1 86 ? -0.439 8.169 7.460 1.00 93.75 86 LEU A O 1
ATOM 676 N N . ARG A 1 87 ? -1.332 8.673 5.456 1.00 93.69 87 ARG A N 1
ATOM 677 C CA . ARG A 1 87 ? -2.224 9.742 5.918 1.00 93.69 87 ARG A CA 1
ATOM 678 C C . ARG A 1 87 ? -3.663 9.400 5.542 1.00 93.69 87 ARG A C 1
ATOM 680 O O . ARG A 1 87 ? -3.862 8.696 4.551 1.00 93.69 87 ARG A O 1
ATOM 687 N N . PRO A 1 88 ? -4.667 9.860 6.300 1.00 95.44 88 PRO A N 1
ATOM 688 C CA . PRO A 1 88 ? -6.057 9.634 5.930 1.00 95.44 88 PRO A CA 1
ATOM 689 C C . PRO A 1 88 ? -6.356 10.304 4.583 1.00 95.44 88 PRO A C 1
ATOM 691 O O . PRO A 1 88 ? -6.064 11.480 4.383 1.00 95.44 88 PRO A O 1
ATOM 694 N N . MET A 1 89 ? -6.911 9.537 3.648 1.00 94.94 89 MET A N 1
ATOM 695 C CA . MET A 1 89 ? -7.237 9.988 2.290 1.00 94.94 89 MET A CA 1
ATOM 696 C C . MET A 1 89 ? -8.737 9.966 2.006 1.00 94.94 89 MET A C 1
ATOM 698 O O . MET A 1 89 ? -9.207 10.694 1.134 1.00 94.94 89 MET A O 1
ATOM 702 N N . GLY A 1 90 ? -9.483 9.118 2.711 1.00 95.12 90 GLY A N 1
ATOM 703 C CA . GLY A 1 90 ? -10.906 8.934 2.479 1.00 95.12 90 GLY A CA 1
ATOM 704 C C . GLY A 1 90 ? -11.553 7.995 3.482 1.00 95.12 90 GLY A C 1
ATOM 705 O O . GLY A 1 90 ? -10.872 7.369 4.297 1.00 95.12 90 GLY A O 1
ATOM 706 N N . ALA A 1 91 ? -12.871 7.878 3.388 1.00 96.12 91 ALA A N 1
ATOM 707 C CA . ALA A 1 91 ? -13.674 6.958 4.186 1.00 96.12 91 ALA A CA 1
ATOM 708 C C . ALA A 1 91 ? -14.674 6.198 3.301 1.00 96.12 91 ALA A C 1
ATOM 710 O O . ALA A 1 91 ? -15.045 6.663 2.217 1.00 96.12 91 ALA A O 1
ATOM 711 N N . SER A 1 92 ? -15.074 5.007 3.744 1.00 95.31 92 SER A N 1
ATOM 712 C CA . SER A 1 92 ? -16.189 4.264 3.157 1.00 95.31 92 SER A CA 1
ATOM 713 C C . SER A 1 92 ? -17.497 5.040 3.329 1.00 95.31 92 SER A C 1
ATOM 715 O O . SER A 1 92 ? -17.610 5.917 4.184 1.00 95.31 92 SER A O 1
ATOM 717 N N . ALA A 1 93 ? -18.507 4.713 2.520 1.00 92.50 93 ALA A N 1
ATOM 718 C CA . ALA A 1 93 ? -19.797 5.411 2.544 1.00 92.50 93 ALA A CA 1
ATOM 719 C C . ALA A 1 93 ? -20.517 5.344 3.908 1.00 92.50 93 ALA A C 1
ATOM 721 O O . ALA A 1 93 ? -21.263 6.255 4.252 1.00 92.50 93 ALA A O 1
ATOM 722 N N . ASP A 1 94 ? -20.285 4.284 4.682 1.00 92.81 94 ASP A N 1
ATOM 723 C CA . ASP A 1 94 ? -20.805 4.101 6.043 1.00 92.81 94 ASP A CA 1
ATOM 724 C C . ASP A 1 94 ? -19.916 4.726 7.137 1.00 92.81 94 ASP A C 1
ATOM 726 O O . ASP A 1 94 ? -20.258 4.663 8.317 1.00 92.81 94 ASP A O 1
ATOM 730 N N . GLY A 1 95 ? -18.771 5.307 6.762 1.00 91.38 95 GLY A N 1
ATOM 731 C CA . GLY A 1 95 ? -17.796 5.917 7.664 1.00 91.38 95 GLY A CA 1
ATOM 732 C C . GLY A 1 95 ? -16.991 4.938 8.522 1.00 91.38 95 GLY A C 1
ATOM 733 O O . GLY A 1 95 ? -16.132 5.385 9.273 1.00 91.38 95 GLY A O 1
ATOM 734 N N . GLN A 1 96 ? -17.222 3.624 8.427 1.00 94.44 96 GLN A N 1
ATOM 735 C CA . GLN A 1 96 ? -16.604 2.644 9.332 1.00 94.44 96 GLN A CA 1
ATOM 736 C C . GLN A 1 96 ? -15.175 2.271 8.938 1.00 94.44 96 GLN A C 1
ATOM 738 O O . GLN A 1 96 ? -14.389 1.833 9.780 1.00 94.44 96 GLN A O 1
ATOM 743 N N . THR A 1 97 ? -14.828 2.432 7.661 1.00 96.50 97 THR A N 1
ATOM 744 C CA . THR A 1 97 ? -13.499 2.119 7.138 1.00 96.50 97 THR A CA 1
ATOM 745 C C . THR A 1 97 ? -12.813 3.384 6.663 1.00 96.50 97 THR A C 1
ATOM 747 O O . THR A 1 97 ? -13.322 4.101 5.805 1.00 96.50 97 THR A O 1
ATOM 750 N N . ILE A 1 98 ? -11.610 3.621 7.169 1.00 97.31 98 ILE A N 1
ATOM 751 C CA . ILE A 1 98 ? -10.758 4.729 6.753 1.00 97.31 98 ILE A CA 1
ATOM 752 C C . ILE A 1 98 ? -9.695 4.205 5.794 1.00 97.31 98 ILE A C 1
ATOM 754 O O . ILE A 1 98 ? -9.044 3.193 6.058 1.00 97.31 98 ILE A O 1
ATOM 758 N N . LEU A 1 99 ? -9.502 4.907 4.682 1.00 97.19 99 LEU A N 1
ATOM 759 C CA . LEU A 1 99 ? -8.387 4.678 3.776 1.00 97.19 99 LEU A CA 1
ATOM 760 C C . LEU A 1 99 ? -7.213 5.556 4.202 1.00 97.19 99 LEU A C 1
ATOM 762 O O . LEU A 1 99 ? -7.268 6.780 4.075 1.00 97.19 99 LEU A O 1
ATOM 766 N N . PHE A 1 100 ? -6.138 4.930 4.664 1.00 97.00 100 PHE A N 1
ATOM 767 C CA . PHE A 1 100 ? -4.858 5.588 4.898 1.00 97.00 100 PHE A CA 1
ATOM 768 C C . PHE A 1 100 ? -3.921 5.296 3.733 1.00 97.00 100 PHE A C 1
ATOM 770 O O . PHE A 1 100 ? -3.658 4.135 3.454 1.00 97.00 100 PHE A O 1
ATOM 777 N N . GLY A 1 101 ? -3.387 6.301 3.052 1.00 94.25 101 GLY A N 1
ATOM 778 C CA . GLY A 1 101 ? -2.520 6.076 1.896 1.00 94.25 101 GLY A CA 1
ATOM 779 C C . GLY A 1 101 ? -1.381 7.071 1.780 1.00 94.25 101 GLY A C 1
ATOM 780 O O . GLY A 1 101 ? -1.242 7.988 2.593 1.00 94.25 101 GLY A O 1
ATOM 781 N N . GLN A 1 102 ? -0.538 6.842 0.777 1.00 90.50 102 GLN A N 1
ATOM 782 C CA . GLN A 1 102 ? 0.543 7.748 0.405 1.00 90.50 102 GLN A CA 1
ATOM 783 C C . GLN A 1 102 ? 0.083 8.705 -0.695 1.00 90.50 102 GLN A C 1
ATOM 785 O O . GLN A 1 102 ? -0.583 8.296 -1.651 1.00 90.50 102 GLN A O 1
ATOM 790 N N . PHE A 1 103 ? 0.525 9.959 -0.611 1.00 82.06 103 PHE A N 1
ATOM 791 C CA . PHE A 1 103 ? 0.617 10.798 -1.802 1.00 82.06 103 PHE A CA 1
ATOM 792 C C . PHE A 1 103 ? 1.690 10.229 -2.735 1.00 82.06 103 PHE A C 1
ATOM 794 O O . PHE A 1 103 ? 2.621 9.553 -2.284 1.00 82.06 103 PHE A O 1
ATOM 801 N N . LYS A 1 104 ? 1.541 10.438 -4.047 1.00 79.88 104 LYS A N 1
ATOM 802 C CA . LYS A 1 104 ? 2.374 9.735 -5.032 1.00 79.88 104 LYS A CA 1
ATOM 803 C C . LYS A 1 104 ? 3.854 10.077 -4.872 1.00 79.88 104 LYS A C 1
ATOM 805 O O . LYS A 1 104 ? 4.707 9.210 -5.031 1.00 79.88 104 LYS A O 1
ATOM 810 N N . GLU A 1 105 ? 4.136 11.309 -4.483 1.00 83.00 105 GLU A N 1
ATOM 811 C CA . GLU A 1 105 ? 5.455 11.906 -4.307 1.00 83.00 105 GLU A CA 1
ATOM 812 C C . GLU A 1 105 ? 6.214 11.296 -3.117 1.00 83.00 105 GLU A C 1
ATOM 814 O O . GLU A 1 105 ? 7.434 11.129 -3.176 1.00 83.00 105 GLU A O 1
ATOM 819 N N . ASP A 1 106 ? 5.479 10.878 -2.080 1.00 86.12 106 ASP A N 1
ATOM 820 C CA . ASP A 1 106 ? 6.010 10.265 -0.855 1.00 86.12 106 ASP A CA 1
ATOM 821 C C . ASP A 1 106 ? 6.357 8.772 -1.037 1.00 86.12 106 ASP A C 1
ATOM 823 O O . ASP A 1 106 ? 6.908 8.130 -0.137 1.00 86.12 106 ASP A O 1
ATOM 827 N N . GLY A 1 107 ? 6.010 8.182 -2.185 1.00 87.81 107 GLY A N 1
ATOM 828 C CA . GLY A 1 107 ? 6.260 6.775 -2.473 1.00 87.81 107 GLY A CA 1
ATOM 829 C C . GLY A 1 107 ? 7.743 6.439 -2.679 1.00 87.81 107 GLY A C 1
ATOM 830 O O . GLY A 1 107 ? 8.593 7.292 -2.966 1.00 87.81 107 GLY A O 1
ATOM 831 N N . LEU A 1 108 ? 8.074 5.149 -2.581 1.00 90.81 108 LEU A N 1
ATOM 832 C CA . LEU A 1 108 ? 9.431 4.680 -2.871 1.00 90.81 108 LEU A CA 1
ATOM 833 C C . LEU A 1 108 ? 9.701 4.806 -4.384 1.00 90.81 108 LEU A C 1
ATOM 835 O O . LEU A 1 108 ? 8.907 4.272 -5.159 1.00 90.81 108 LEU A O 1
ATOM 839 N N . PRO A 1 109 ? 10.788 5.467 -4.830 1.00 91.44 109 PRO A N 1
ATOM 840 C CA . PRO A 1 109 ? 11.107 5.564 -6.251 1.00 91.44 109 PRO A CA 1
ATOM 841 C C . PRO A 1 109 ? 11.307 4.190 -6.893 1.00 91.44 109 PRO A C 1
ATOM 843 O O . PRO A 1 109 ? 11.966 3.316 -6.332 1.00 91.44 109 PRO A O 1
ATOM 846 N N . LEU A 1 110 ? 10.757 4.035 -8.094 1.00 91.94 110 LEU A N 1
ATOM 847 C CA . LEU A 1 110 ? 10.896 2.869 -8.960 1.00 91.94 110 LEU A CA 1
ATOM 848 C C . LEU A 1 110 ? 11.546 3.294 -10.288 1.00 91.94 110 LEU A C 1
ATOM 850 O O . LEU A 1 110 ? 11.402 4.450 -10.693 1.00 91.94 110 LEU A O 1
ATOM 854 N N . PRO A 1 111 ? 12.264 2.393 -10.986 1.00 90.75 111 PRO A N 1
ATOM 855 C CA . PRO A 1 111 ? 12.910 2.720 -12.253 1.00 90.75 111 PRO A CA 1
ATOM 856 C C . PRO A 1 111 ? 11.874 3.100 -13.302 1.00 90.75 111 PRO A C 1
ATOM 858 O O . PRO A 1 111 ? 10.767 2.572 -13.299 1.00 90.75 111 PRO A O 1
ATOM 861 N N . SER A 1 112 ? 12.246 3.963 -14.237 1.00 87.75 112 SER A N 1
ATOM 862 C CA . SER A 1 112 ? 11.370 4.406 -15.316 1.00 87.75 112 SER A CA 1
ATOM 863 C C . SER A 1 112 ? 11.988 4.130 -16.677 1.00 87.75 112 SER A C 1
ATOM 865 O O . SER A 1 112 ? 13.207 4.120 -16.822 1.00 87.75 112 SER A O 1
ATOM 867 N N . HIS A 1 113 ? 11.133 3.911 -17.675 1.00 82.75 113 HIS A N 1
ATOM 868 C CA . HIS A 1 113 ? 11.549 3.776 -19.072 1.00 82.75 113 HIS A CA 1
ATOM 869 C C . HIS A 1 113 ? 11.875 5.136 -19.714 1.00 82.75 113 HIS A C 1
ATOM 871 O O . HIS A 1 113 ? 12.407 5.173 -20.819 1.00 82.75 113 HIS A O 1
ATOM 877 N N . SER A 1 114 ? 11.544 6.243 -19.041 1.00 85.19 114 SER A N 1
ATOM 878 C CA . SER A 1 114 ? 11.767 7.609 -19.511 1.00 85.19 114 SER A CA 1
ATOM 879 C C . SER A 1 114 ? 12.322 8.482 -18.381 1.00 85.19 114 SER A C 1
ATOM 881 O O . SER A 1 114 ? 11.826 8.385 -17.256 1.00 85.19 114 SER A O 1
ATOM 883 N N . PRO A 1 115 ? 13.293 9.375 -18.659 1.00 82.25 115 PRO A N 1
ATOM 884 C CA . PRO A 1 115 ? 13.823 10.307 -17.663 1.00 82.25 115 PRO A CA 1
ATOM 885 C C . PRO A 1 115 ? 12.799 11.355 -17.200 1.00 82.25 115 PRO A C 1
ATOM 887 O O . PRO A 1 115 ? 13.021 11.994 -16.181 1.00 82.25 115 PRO A O 1
ATOM 890 N N . LEU A 1 116 ? 11.692 11.529 -17.930 1.00 86.25 116 LEU A N 1
ATOM 891 C CA . LEU A 1 116 ? 10.636 12.497 -17.609 1.00 86.25 116 LEU A CA 1
ATOM 892 C C . LEU A 1 116 ? 9.482 11.884 -16.809 1.00 86.25 116 LEU A C 1
ATOM 894 O O . LEU A 1 116 ? 8.637 12.607 -16.295 1.00 86.25 116 LEU A O 1
ATOM 898 N N . VAL A 1 117 ? 9.408 10.552 -16.735 1.00 86.44 117 VAL A N 1
ATOM 899 C CA . VAL A 1 117 ? 8.317 9.850 -16.053 1.00 86.44 117 VAL A CA 1
ATOM 900 C C . VAL A 1 117 ? 8.812 9.393 -14.692 1.00 86.44 117 VAL A C 1
ATOM 902 O O . VAL A 1 117 ? 9.669 8.514 -14.600 1.00 86.44 117 VAL A O 1
ATOM 905 N N . PHE A 1 118 ? 8.228 9.933 -13.632 1.00 89.50 118 PHE A N 1
ATOM 906 C CA . PHE A 1 118 ? 8.468 9.480 -12.271 1.00 89.50 118 PHE A CA 1
ATOM 907 C C . PHE A 1 118 ? 7.567 8.296 -11.962 1.00 89.50 118 PHE A C 1
ATOM 909 O O . PHE A 1 118 ? 6.387 8.297 -12.308 1.00 89.50 118 PHE A O 1
ATOM 916 N N . ARG A 1 119 ? 8.125 7.278 -11.303 1.00 92.75 119 ARG A N 1
ATOM 917 C CA . ARG A 1 119 ? 7.393 6.082 -10.877 1.00 92.75 119 ARG A CA 1
ATOM 918 C C . ARG A 1 119 ? 7.649 5.826 -9.408 1.00 92.75 119 ARG A C 1
ATOM 920 O O . ARG A 1 119 ? 8.791 5.900 -8.953 1.00 92.75 119 ARG A O 1
ATOM 927 N N . ARG A 1 120 ? 6.589 5.540 -8.660 1.00 92.69 120 ARG A N 1
ATOM 928 C CA . ARG A 1 120 ? 6.651 5.364 -7.209 1.00 92.69 120 ARG A CA 1
ATOM 929 C C . ARG A 1 120 ? 5.787 4.195 -6.769 1.00 92.69 120 ARG A C 1
ATOM 931 O O . ARG A 1 120 ? 4.673 4.035 -7.260 1.00 92.69 120 ARG A O 1
ATOM 938 N N . LEU A 1 121 ? 6.290 3.398 -5.835 1.00 93.56 121 LEU A N 1
ATOM 939 C CA . LEU A 1 121 ? 5.496 2.401 -5.126 1.00 93.56 121 LEU A CA 1
ATOM 940 C C . LEU A 1 121 ? 4.540 3.116 -4.173 1.00 93.56 121 LEU A C 1
ATOM 942 O O . LEU A 1 121 ? 4.991 3.906 -3.343 1.00 93.56 121 LEU A O 1
ATOM 946 N N . ILE A 1 122 ? 3.251 2.811 -4.295 1.00 93.75 122 ILE A N 1
ATOM 947 C CA . ILE A 1 122 ? 2.174 3.413 -3.512 1.00 93.75 122 ILE A CA 1
ATOM 948 C C . ILE A 1 122 ? 1.491 2.334 -2.689 1.00 93.75 122 ILE A C 1
ATOM 950 O O . ILE A 1 122 ? 1.075 1.310 -3.237 1.00 93.75 122 ILE A O 1
ATOM 954 N N . LEU A 1 123 ? 1.332 2.599 -1.394 1.00 95.25 123 LEU A N 1
ATOM 955 C CA . LEU A 1 123 ? 0.472 1.820 -0.514 1.00 95.25 123 LEU A CA 1
ATOM 956 C C . LEU A 1 123 ? -0.761 2.615 -0.086 1.00 95.25 123 LEU A C 1
ATOM 958 O O . LEU A 1 123 ? -0.683 3.812 0.199 1.00 95.25 123 LEU A O 1
ATOM 962 N N . ALA A 1 124 ? -1.879 1.908 0.036 1.00 95.75 124 ALA A N 1
ATOM 963 C CA . ALA A 1 124 ? -3.035 2.351 0.799 1.00 95.75 124 ALA A CA 1
ATOM 964 C C . ALA A 1 124 ? -3.544 1.215 1.692 1.00 95.75 124 ALA A C 1
ATOM 966 O O . ALA A 1 124 ? -3.421 0.044 1.354 1.00 95.75 124 ALA A O 1
ATOM 967 N N . VAL A 1 125 ? -4.095 1.547 2.849 1.00 97.00 125 VAL A N 1
ATOM 968 C CA . VAL A 1 125 ? -4.470 0.614 3.906 1.00 97.00 125 VAL A CA 1
ATOM 969 C C . VAL A 1 125 ? -5.889 0.927 4.348 1.00 97.00 125 VAL A C 1
ATOM 971 O O . VAL A 1 125 ? -6.203 2.059 4.709 1.00 97.00 125 VAL A O 1
ATOM 974 N N . CYS A 1 126 ? -6.746 -0.086 4.314 1.00 97.00 126 CYS A N 1
ATOM 975 C CA . CYS A 1 126 ? -8.111 -0.020 4.811 1.00 97.00 126 CYS A CA 1
ATOM 976 C C . CYS A 1 126 ? -8.109 -0.367 6.302 1.00 97.00 126 CYS A C 1
ATOM 978 O O . CYS A 1 126 ? -7.838 -1.511 6.675 1.00 97.00 126 CYS A O 1
ATOM 980 N N . TYR A 1 127 ? -8.395 0.628 7.138 1.00 97.19 127 TYR A N 1
ATOM 981 C CA . TYR A 1 127 ? -8.525 0.488 8.583 1.00 97.19 127 TYR A CA 1
ATOM 982 C C . TYR A 1 127 ? -10.000 0.489 8.976 1.00 97.19 127 TYR A C 1
ATOM 984 O O . TYR A 1 127 ? -10.677 1.504 8.808 1.00 97.19 127 TYR A O 1
ATOM 992 N N . HIS A 1 128 ? -10.489 -0.625 9.509 1.00 95.94 128 HIS A N 1
ATOM 993 C CA . HIS A 1 128 ? -11.856 -0.735 10.000 1.00 95.94 128 HIS A CA 1
ATOM 994 C C . HIS A 1 128 ? -11.909 -0.305 11.466 1.00 95.94 128 HIS A C 1
ATOM 996 O O . HIS A 1 128 ? -11.343 -0.960 12.346 1.00 95.94 128 HIS A O 1
ATOM 1002 N N . GLN A 1 129 ? -12.564 0.825 11.731 1.00 93.44 129 GLN A N 1
ATOM 1003 C CA . GLN A 1 129 ? -12.576 1.454 13.051 1.00 93.44 129 GLN A CA 1
ATOM 1004 C C . GLN A 1 129 ? -13.275 0.593 14.114 1.00 93.44 129 GLN A C 1
ATOM 1006 O O . GLN A 1 129 ? -12.688 0.421 15.184 1.00 93.44 129 GLN A O 1
ATOM 1011 N N . PRO A 1 130 ? -14.467 0.001 13.867 1.00 93.25 130 PRO A N 1
ATOM 1012 C CA . PRO A 1 130 ? -15.182 -0.746 14.905 1.00 93.25 130 PRO A CA 1
ATOM 1013 C C . PRO A 1 130 ? -14.405 -1.948 15.457 1.00 93.25 13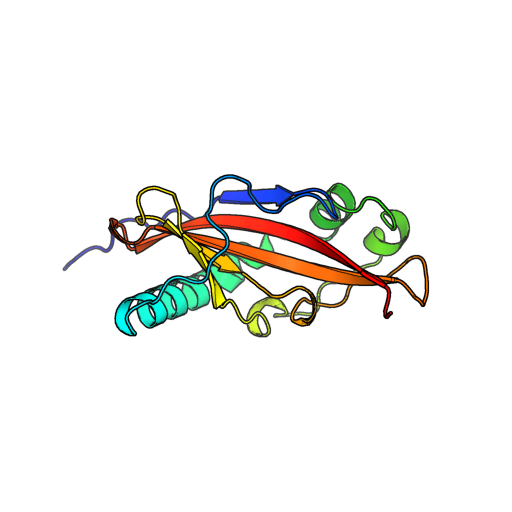0 PRO A C 1
ATOM 1015 O O . PRO A 1 130 ? -14.451 -2.215 16.655 1.00 93.25 130 PRO A O 1
ATOM 1018 N N . SER A 1 131 ? -13.679 -2.671 14.599 1.00 92.75 131 SER A N 1
ATOM 1019 C CA . SER A 1 131 ? -12.852 -3.823 14.999 1.00 92.75 131 SER A CA 1
ATOM 1020 C C . SER A 1 131 ? -11.392 -3.463 15.265 1.00 92.75 131 SER A C 1
ATOM 1022 O O . SER A 1 131 ? -10.633 -4.327 15.704 1.00 92.75 131 SER A O 1
ATOM 1024 N N . GLN A 1 132 ? -10.990 -2.222 14.982 1.00 92.81 132 GLN A N 1
ATOM 1025 C CA . GLN A 1 132 ? -9.602 -1.764 15.011 1.00 92.81 132 GLN A CA 1
ATOM 1026 C C . GLN A 1 132 ? -8.661 -2.724 14.264 1.00 92.81 132 GLN A C 1
ATOM 1028 O O . GLN A 1 132 ? -7.628 -3.144 14.792 1.00 92.81 132 GLN A O 1
ATOM 1033 N N . SER A 1 133 ? -9.032 -3.100 13.036 1.00 94.50 133 SER A N 1
ATOM 1034 C CA . SER A 1 133 ? -8.272 -4.029 12.191 1.00 94.50 133 SER A CA 1
ATOM 1035 C C . SER A 1 133 ? -7.774 -3.382 10.904 1.00 94.50 133 SER A C 1
ATOM 1037 O O . SER A 1 133 ? -8.349 -2.420 10.397 1.00 94.50 133 SER A O 1
ATOM 1039 N N . LEU A 1 134 ? -6.678 -3.931 10.373 1.00 95.50 134 LEU A N 1
ATOM 1040 C CA . LEU A 1 134 ? -6.262 -3.696 8.994 1.00 95.50 134 LEU A CA 1
ATOM 1041 C C . LEU A 1 134 ? -6.897 -4.789 8.147 1.00 95.50 134 LEU A C 1
ATOM 1043 O O . LEU A 1 134 ? -6.502 -5.950 8.243 1.00 95.50 134 LEU A O 1
ATOM 1047 N N . ASP A 1 135 ? -7.868 -4.426 7.326 1.00 93.75 135 ASP A N 1
ATOM 1048 C CA . ASP A 1 135 ? -8.596 -5.418 6.534 1.00 93.75 135 ASP A CA 1
ATOM 1049 C C . ASP A 1 135 ? -7.838 -5.730 5.244 1.00 93.75 135 ASP A C 1
ATOM 1051 O O . ASP A 1 135 ? -7.739 -6.877 4.798 1.00 93.75 135 ASP A O 1
ATOM 1055 N N . LYS A 1 136 ? -7.263 -4.684 4.644 1.00 95.50 136 LYS A N 1
ATOM 1056 C CA . LYS A 1 136 ? -6.665 -4.747 3.317 1.00 95.50 136 LYS A CA 1
ATOM 1057 C C . LYS A 1 136 ? -5.546 -3.732 3.151 1.00 95.50 136 LYS A C 1
ATOM 1059 O O . LYS A 1 136 ? -5.648 -2.607 3.633 1.00 95.50 136 LYS A O 1
ATOM 1064 N N . VAL A 1 137 ? -4.504 -4.119 2.426 1.00 96.69 137 VAL A N 1
ATOM 1065 C CA . VAL A 1 137 ? -3.441 -3.230 1.952 1.00 96.69 137 VAL A CA 1
ATOM 1066 C C . VAL A 1 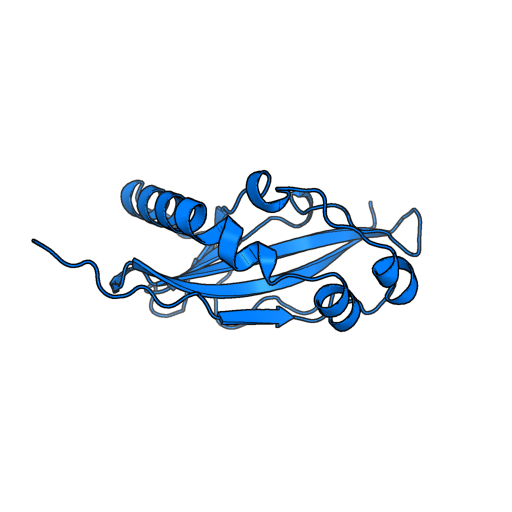137 ? -3.403 -3.323 0.432 1.00 96.69 137 VAL A C 1
ATOM 1068 O O . VAL A 1 137 ? -3.187 -4.391 -0.138 1.00 96.69 137 VAL A O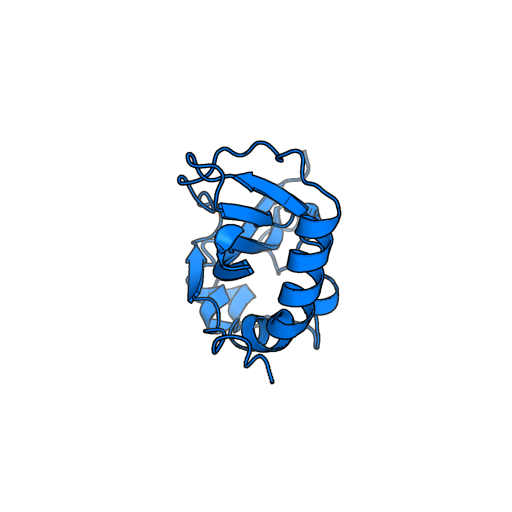 1
ATOM 1071 N N . ILE A 1 138 ? -3.635 -2.191 -0.211 1.00 96.81 138 ILE A N 1
ATOM 1072 C CA . ILE A 1 138 ? -3.618 -2.007 -1.653 1.00 96.81 138 ILE A CA 1
ATOM 1073 C C . ILE A 1 138 ? -2.212 -1.554 -2.045 1.00 96.81 138 ILE A C 1
ATOM 1075 O O . ILE A 1 138 ? -1.682 -0.595 -1.483 1.00 96.81 138 ILE A O 1
ATOM 1079 N N . VAL A 1 139 ? -1.618 -2.240 -3.013 1.00 96.25 139 VAL A N 1
ATOM 1080 C CA . VAL A 1 139 ? -0.284 -1.984 -3.555 1.00 96.25 139 VAL A CA 1
ATOM 1081 C C . VAL A 1 139 ? -0.435 -1.592 -5.018 1.00 96.25 139 VAL A C 1
ATOM 1083 O O . VAL A 1 139 ? -1.044 -2.325 -5.798 1.00 96.25 139 VAL A O 1
ATOM 1086 N N . SER A 1 140 ? 0.128 -0.453 -5.412 1.00 95.38 140 SER A N 1
ATOM 1087 C CA . SER A 1 140 ? 0.140 -0.025 -6.812 1.00 95.38 140 SER A CA 1
ATOM 1088 C C . SER A 1 140 ? 1.411 0.746 -7.168 1.00 95.38 140 SER A C 1
ATOM 1090 O O . SER A 1 140 ? 2.270 1.001 -6.321 1.00 95.38 140 SER A O 1
ATOM 1092 N N . ILE A 1 141 ? 1.528 1.131 -8.437 1.00 94.12 141 ILE A N 1
ATOM 1093 C CA . ILE A 1 141 ? 2.574 2.019 -8.938 1.00 94.12 141 ILE A CA 1
ATOM 1094 C C . ILE A 1 141 ? 1.909 3.302 -9.435 1.00 94.12 141 ILE A C 1
ATOM 1096 O O . ILE A 1 141 ? 1.061 3.278 -10.330 1.00 94.12 141 ILE A O 1
ATOM 1100 N N . GLY A 1 142 ? 2.294 4.424 -8.831 1.00 90.06 142 GLY A N 1
ATOM 1101 C CA . GLY A 1 142 ? 1.924 5.758 -9.279 1.00 90.06 142 GLY A CA 1
ATOM 1102 C C . GLY A 1 142 ? 2.935 6.270 -10.298 1.00 90.06 142 GLY A C 1
ATOM 1103 O O . GLY A 1 142 ? 4.139 6.155 -10.071 1.00 90.06 142 GLY A O 1
ATOM 1104 N N . GLY A 1 143 ? 2.442 6.841 -11.396 1.00 85.88 143 GLY A N 1
ATOM 1105 C CA . GLY A 1 143 ? 3.250 7.510 -12.410 1.00 85.88 143 GLY A CA 1
ATOM 1106 C C . GLY A 1 143 ? 2.785 8.945 -12.662 1.00 85.88 143 GLY A C 1
ATOM 1107 O O . GLY A 1 143 ? 1.584 9.221 -12.588 1.00 85.88 143 GLY A O 1
ATOM 1108 N N . TRP A 1 144 ? 3.723 9.847 -12.944 1.00 87.44 144 TRP A N 1
ATOM 1109 C CA . TRP A 1 144 ? 3.450 11.204 -13.437 1.00 87.44 144 TRP A CA 1
ATOM 1110 C C . TRP A 1 144 ? 4.645 11.751 -14.230 1.00 87.44 144 TRP A C 1
ATOM 1112 O O . TRP A 1 144 ? 5.729 11.165 -14.212 1.00 87.44 144 TRP A O 1
ATOM 1122 N N . VAL A 1 145 ? 4.428 12.859 -14.935 1.00 83.06 145 VAL A N 1
ATOM 1123 C CA . VAL A 1 145 ? 5.459 13.647 -15.627 1.00 83.06 145 VAL A CA 1
ATOM 1124 C C . VAL A 1 145 ? 5.582 14.978 -14.882 1.00 83.06 145 VAL A C 1
ATOM 1126 O O . VAL A 1 145 ? 4.559 15.484 -14.423 1.00 83.06 145 VAL A O 1
ATOM 1129 N N . GLU A 1 146 ? 6.792 15.511 -14.696 1.00 67.12 146 GLU A N 1
ATOM 1130 C CA . GLU A 1 146 ? 6.941 16.902 -14.226 1.00 67.12 146 GLU A CA 1
ATOM 1131 C C . GLU A 1 146 ? 6.391 17.846 -15.306 1.00 67.12 146 GLU A C 1
ATOM 1133 O O . GLU A 1 146 ? 6.801 17.752 -16.464 1.00 67.12 146 GLU A O 1
ATOM 1138 N N . GLU A 1 147 ? 5.422 18.685 -14.930 1.00 57.28 147 GLU A N 1
ATOM 1139 C CA . GLU A 1 147 ? 4.865 19.744 -15.788 1.00 57.28 147 GLU A CA 1
ATOM 1140 C C . GLU A 1 147 ? 5.852 20.899 -15.993 1.00 57.28 147 GLU A C 1
ATOM 1142 O O . GLU A 1 147 ? 6.565 21.258 -15.026 1.00 57.28 147 GLU A O 1
#